Protein AF-A0A7X4IRM9-F1 (afdb_monomer)

Solvent-accessible surface area (backbone atoms only — not comparable to full-atom values): 6002 Å² total; per-residue (Å²): 134,84,73,72,76,78,58,85,59,61,39,81,56,55,72,69,47,94,50,91,62,45,58,67,56,44,45,50,46,35,52,52,52,26,62,77,68,71,47,59,66,88,40,68,79,58,32,61,70,35,67,47,43,49,51,51,50,51,64,66,32,76,86,49,90,52,72,73,48,51,58,53,52,49,52,48,50,52,52,41,45,53,43,54,74,74,67,53,81,84,48,93,67,84,83,83,129

Structure (mmCIF, N/CA/C/O backbone):
data_AF-A0A7X4IRM9-F1
#
_entry.id   AF-A0A7X4IRM9-F1
#
loop_
_atom_site.group_PDB
_atom_site.id
_atom_site.type_symbol
_atom_site.label_atom_id
_atom_site.label_alt_id
_atom_site.label_comp_id
_atom_site.label_asym_id
_atom_site.label_entity_id
_atom_site.label_seq_id
_atom_site.pdbx_PDB_ins_code
_atom_site.Cartn_x
_atom_site.Cartn_y
_atom_site.Cartn_z
_atom_site.occupancy
_atom_site.B_iso_or_equiv
_atom_site.auth_seq_id
_atom_site.auth_comp_id
_atom_site.auth_asym_id
_atom_site.auth_atom_id
_atom_site.pdbx_PDB_model_num
ATOM 1 N N . MET A 1 1 ? -17.377 -21.145 -24.614 1.00 36.88 1 MET A N 1
ATOM 2 C CA . MET A 1 1 ? -15.938 -21.369 -24.863 1.00 36.88 1 MET A CA 1
ATOM 3 C C . MET A 1 1 ? -15.183 -20.268 -24.135 1.00 36.88 1 MET A C 1
ATOM 5 O O . MET A 1 1 ? -15.227 -19.118 -24.551 1.00 36.88 1 MET A O 1
ATOM 9 N N . ALA A 1 2 ? -14.647 -20.617 -22.966 1.00 46.72 2 ALA A N 1
ATOM 10 C CA . ALA A 1 2 ? -14.023 -19.731 -21.989 1.00 46.72 2 ALA A CA 1
ATOM 11 C C . ALA A 1 2 ? -12.609 -19.325 -22.438 1.00 46.72 2 ALA A C 1
ATOM 13 O O . ALA A 1 2 ? -11.616 -19.861 -21.968 1.00 46.72 2 ALA A O 1
ATOM 14 N N . VAL A 1 3 ? -12.523 -18.412 -23.408 1.00 45.44 3 VAL A N 1
ATOM 15 C CA . VAL A 1 3 ? -11.244 -17.825 -23.863 1.00 45.44 3 VAL A CA 1
ATOM 16 C C . VAL A 1 3 ? -10.888 -16.552 -23.084 1.00 45.44 3 VAL A C 1
ATOM 18 O O . VAL A 1 3 ? -9.749 -16.098 -23.120 1.00 45.44 3 VAL A O 1
ATOM 21 N N . HIS A 1 4 ? -11.841 -15.974 -22.352 1.00 44.25 4 HIS A N 1
ATOM 22 C CA . HIS A 1 4 ? -11.643 -14.693 -21.670 1.00 44.25 4 HIS A CA 1
ATOM 23 C C . HIS A 1 4 ? -11.209 -14.813 -20.204 1.00 44.25 4 HIS A C 1
ATOM 25 O O . HIS A 1 4 ? -10.729 -13.824 -19.667 1.00 44.25 4 HIS A O 1
ATOM 31 N N . ASP A 1 5 ? -11.302 -16.005 -19.605 1.00 45.06 5 ASP A N 1
ATOM 32 C CA . ASP A 1 5 ? -10.900 -16.270 -18.209 1.00 45.06 5 ASP A CA 1
ATOM 33 C C . ASP A 1 5 ? -9.392 -16.523 -18.043 1.00 45.06 5 ASP A C 1
ATOM 35 O O . ASP A 1 5 ? -8.855 -16.426 -16.948 1.00 45.06 5 ASP A O 1
ATOM 39 N N . ALA A 1 6 ? -8.681 -16.843 -19.130 1.00 43.97 6 ALA A N 1
ATOM 40 C CA . ALA A 1 6 ? -7.262 -17.211 -19.076 1.00 43.97 6 ALA A CA 1
ATOM 41 C C . ALA A 1 6 ? -6.299 -16.021 -19.229 1.00 43.97 6 ALA A C 1
ATOM 43 O O . ALA A 1 6 ? -5.085 -16.195 -19.155 1.00 43.97 6 ALA A O 1
ATOM 44 N N . TYR A 1 7 ? -6.820 -14.810 -19.444 1.00 44.12 7 TYR A N 1
ATOM 45 C CA . TYR A 1 7 ? -6.019 -13.595 -19.368 1.00 44.12 7 TYR A CA 1
ATOM 46 C C . TYR A 1 7 ? -6.274 -12.963 -18.005 1.00 44.12 7 TYR A C 1
ATOM 48 O O . TYR A 1 7 ? -7.187 -12.152 -17.862 1.00 44.12 7 TYR A O 1
ATOM 56 N N . ALA A 1 8 ? -5.463 -13.335 -17.014 1.00 50.81 8 ALA A N 1
ATOM 57 C CA . ALA A 1 8 ? -5.261 -12.514 -15.828 1.00 50.81 8 ALA A CA 1
ATOM 58 C C . ALA A 1 8 ? -4.758 -11.148 -16.323 1.00 50.81 8 ALA A C 1
ATOM 60 O O . ALA A 1 8 ? -3.616 -10.995 -16.756 1.00 50.81 8 ALA A O 1
ATOM 61 N N . ARG A 1 9 ? -5.681 -10.193 -16.452 1.00 59.78 9 ARG A N 1
ATOM 62 C CA . ARG A 1 9 ? -5.408 -8.881 -17.035 1.00 59.78 9 ARG A CA 1
ATOM 63 C C . ARG A 1 9 ? -4.954 -7.972 -15.914 1.00 59.78 9 ARG A C 1
ATOM 65 O O . ARG A 1 9 ? -5.784 -7.511 -15.138 1.00 59.78 9 ARG A O 1
ATOM 72 N N . PHE A 1 10 ? -3.647 -7.742 -15.879 1.00 55.78 10 PHE A N 1
ATOM 73 C CA . PHE A 1 10 ? -3.015 -6.795 -14.977 1.00 55.78 10 PHE A CA 1
ATOM 74 C C . PHE A 1 10 ? -3.654 -5.407 -15.110 1.00 55.78 10 PHE A C 1
ATOM 76 O O . PHE A 1 10 ? -3.820 -4.875 -16.213 1.00 55.78 10 PHE A O 1
ATOM 83 N N . THR A 1 11 ? -4.019 -4.817 -13.983 1.00 61.50 11 THR A N 1
ATOM 84 C CA . THR A 1 11 ? -4.447 -3.429 -13.877 1.00 61.50 11 THR A CA 1
ATOM 85 C C . THR A 1 11 ? -3.289 -2.483 -14.192 1.00 61.50 11 THR A C 1
ATOM 87 O O . THR A 1 11 ? -2.124 -2.873 -14.092 1.00 61.50 11 THR A O 1
ATOM 90 N N . PRO A 1 12 ? -3.567 -1.215 -14.550 1.00 61.53 12 PRO A N 1
ATOM 91 C CA . PRO A 1 12 ? -2.513 -0.230 -14.791 1.00 61.53 12 PRO A CA 1
ATOM 92 C C . PRO A 1 12 ? -1.499 -0.112 -13.645 1.00 61.53 12 PRO A C 1
ATOM 94 O O . PRO A 1 12 ? -0.336 0.175 -13.902 1.00 61.53 12 PRO A O 1
ATOM 97 N N . TYR A 1 13 ? -1.928 -0.361 -12.405 1.00 63.38 13 TYR A N 1
ATOM 98 C CA . TYR A 1 13 ? -1.056 -0.358 -11.233 1.00 63.38 13 TYR A CA 1
ATOM 99 C C . TYR A 1 13 ? -0.164 -1.597 -11.171 1.00 63.38 13 TYR A C 1
ATOM 101 O O . TYR A 1 13 ? 1.012 -1.488 -10.853 1.00 63.38 13 TYR A O 1
ATOM 109 N N . GLU A 1 14 ? -0.701 -2.763 -11.527 1.00 63.88 14 GLU A N 1
ATOM 110 C CA . GLU A 1 14 ? 0.053 -4.019 -11.540 1.00 63.88 14 GLU A CA 1
ATOM 111 C C . GLU A 1 14 ? 1.122 -4.060 -12.642 1.00 63.88 14 GLU A C 1
ATOM 113 O O . GLU A 1 14 ? 2.093 -4.795 -12.515 1.00 63.88 14 GLU A O 1
ATOM 118 N N . LEU A 1 15 ? 1.006 -3.231 -13.688 1.00 65.69 15 LEU A N 1
ATOM 119 C CA . LEU A 1 15 ? 2.072 -3.047 -14.686 1.00 65.69 15 LEU A CA 1
ATOM 120 C C . LEU A 1 15 ? 3.337 -2.386 -14.120 1.00 65.69 15 LEU A C 1
ATOM 122 O O . LEU A 1 15 ? 4.382 -2.457 -14.764 1.00 65.69 15 LEU A O 1
ATOM 126 N N . LEU A 1 16 ? 3.220 -1.705 -12.979 1.00 71.19 16 LEU A N 1
ATOM 127 C CA . LEU A 1 16 ? 4.316 -1.005 -12.308 1.00 71.1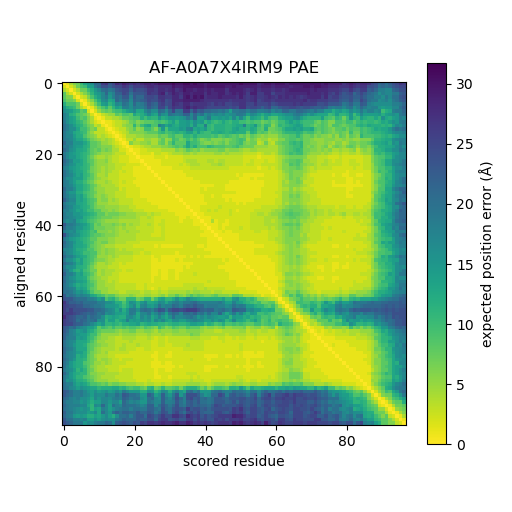9 16 LEU A CA 1
ATOM 128 C C . LEU A 1 16 ? 4.871 -1.806 -11.124 1.00 71.19 16 LEU A C 1
ATOM 130 O O . LEU A 1 16 ? 5.789 -1.339 -10.457 1.00 71.19 16 LEU A O 1
ATOM 134 N N . LEU A 1 17 ? 4.310 -2.985 -10.845 1.00 75.25 17 LEU A N 1
ATOM 135 C CA . LEU A 1 17 ? 4.814 -3.873 -9.807 1.00 75.25 17 LEU A CA 1
ATOM 136 C C . LEU A 1 17 ? 5.958 -4.730 -10.365 1.00 75.25 17 LEU A C 1
ATOM 138 O O . LEU A 1 17 ? 5.909 -5.122 -11.534 1.00 75.25 17 LEU A O 1
ATOM 142 N N . PRO A 1 18 ? 6.978 -5.027 -9.545 1.00 72.81 18 PRO A N 1
ATOM 143 C CA . PRO A 1 18 ? 8.197 -5.681 -10.012 1.00 72.81 18 PRO A CA 1
ATOM 144 C C . PRO A 1 18 ? 7.943 -7.117 -10.483 1.00 72.81 18 PRO A C 1
ATOM 146 O O . PRO A 1 18 ? 8.547 -7.569 -11.457 1.00 72.81 18 PRO A O 1
ATOM 149 N N . ASP A 1 19 ? 7.023 -7.829 -9.828 1.00 80.19 19 ASP A N 1
ATOM 150 C CA . ASP A 1 19 ? 6.683 -9.207 -10.155 1.00 80.19 19 ASP A CA 1
ATOM 151 C C . ASP A 1 19 ? 5.215 -9.555 -9.805 1.00 80.19 19 ASP A C 1
ATOM 153 O O . ASP A 1 19 ? 4.574 -8.835 -9.032 1.00 80.19 19 ASP A O 1
ATOM 157 N N . PRO A 1 20 ? 4.650 -10.643 -10.372 1.00 76.62 20 PRO A N 1
ATOM 158 C CA . PRO A 1 20 ? 3.260 -11.045 -10.132 1.00 76.62 20 PRO A CA 1
ATOM 159 C C . PRO A 1 20 ? 2.939 -11.508 -8.703 1.00 76.62 20 PRO A C 1
ATOM 161 O O . PRO A 1 20 ? 1.770 -11.483 -8.329 1.00 76.62 20 PRO A O 1
ATOM 164 N N . ASP A 1 21 ? 3.936 -11.928 -7.919 1.00 83.69 21 ASP A N 1
ATOM 165 C CA . ASP A 1 21 ? 3.763 -12.386 -6.533 1.00 83.69 21 ASP A CA 1
ATOM 166 C C . ASP A 1 21 ? 3.840 -11.214 -5.534 1.00 83.69 21 ASP A C 1
ATOM 168 O O . ASP A 1 21 ? 3.470 -11.355 -4.362 1.00 83.69 21 ASP A O 1
ATOM 172 N N . PHE A 1 22 ? 4.297 -10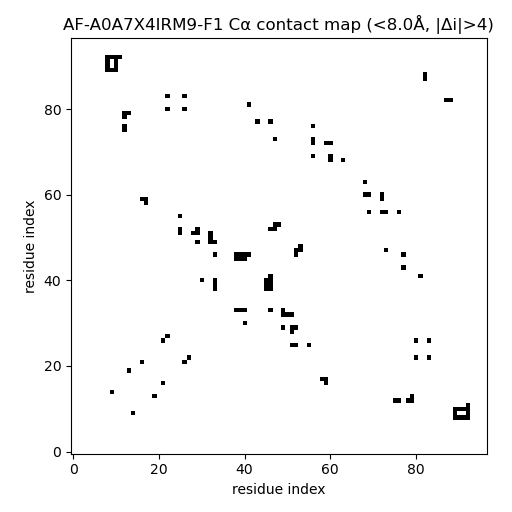.040 -5.986 1.00 86.06 22 PHE A N 1
ATOM 173 C CA . PHE A 1 22 ? 4.408 -8.829 -5.179 1.00 86.06 22 PHE A CA 1
ATOM 174 C C . PHE A 1 22 ? 3.100 -8.461 -4.458 1.00 86.06 22 PHE A C 1
ATOM 176 O O . PHE A 1 22 ? 3.169 -8.231 -3.247 1.00 86.06 22 PHE A O 1
ATOM 183 N N . PRO A 1 23 ? 1.912 -8.420 -5.106 1.00 85.75 23 PRO A N 1
ATOM 184 C CA . PRO A 1 23 ? 0.659 -8.106 -4.422 1.00 8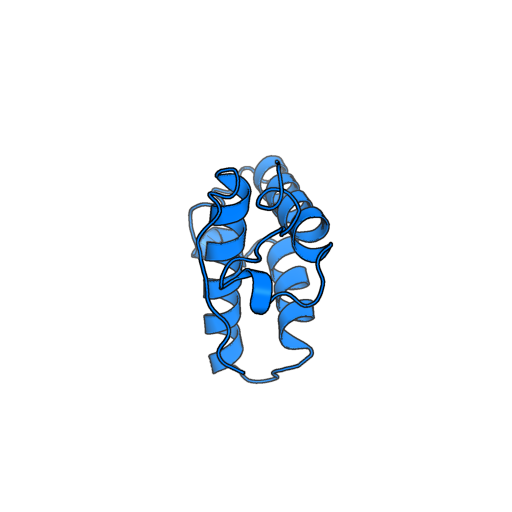5.75 23 PRO A CA 1
ATOM 185 C C . PRO A 1 23 ? 0.385 -9.037 -3.242 1.00 85.75 23 PRO A C 1
ATOM 187 O O . PRO A 1 23 ? 0.208 -8.578 -2.115 1.00 85.75 23 PRO A O 1
ATOM 190 N N . ASP A 1 24 ? 0.408 -10.347 -3.476 1.00 86.88 24 ASP A N 1
ATOM 191 C CA . ASP A 1 24 ? 0.037 -11.328 -2.459 1.00 86.88 24 ASP A CA 1
ATOM 192 C C . ASP A 1 24 ? 1.037 -11.342 -1.301 1.00 86.88 24 ASP A C 1
ATOM 194 O O . ASP A 1 24 ? 0.638 -11.466 -0.141 1.00 86.88 24 ASP A O 1
ATOM 198 N N . ARG A 1 25 ? 2.329 -11.138 -1.579 1.00 91.75 25 ARG A N 1
ATOM 199 C CA . ARG A 1 25 ? 3.370 -11.035 -0.550 1.00 91.75 25 ARG A CA 1
ATOM 200 C C . ARG A 1 25 ? 3.262 -9.728 0.241 1.00 91.75 25 ARG A C 1
ATOM 202 O O . ARG A 1 25 ? 3.151 -9.749 1.469 1.00 91.75 25 ARG A O 1
ATOM 209 N N . CYS A 1 26 ? 3.306 -8.591 -0.448 1.00 92.38 26 CYS A N 1
ATOM 210 C CA . CYS A 1 26 ? 3.433 -7.273 0.167 1.00 92.38 26 CYS A CA 1
ATOM 211 C C . CYS A 1 26 ? 2.103 -6.779 0.746 1.00 92.38 26 CYS A C 1
ATOM 213 O O . CYS A 1 26 ? 2.071 -6.314 1.885 1.00 92.38 26 CYS A O 1
ATOM 215 N N . PHE A 1 27 ? 0.985 -6.917 0.029 1.00 92.88 27 PHE A N 1
ATOM 216 C CA . PHE A 1 27 ? -0.315 -6.423 0.500 1.00 92.88 27 PHE A CA 1
ATOM 217 C C . PHE A 1 27 ? -0.878 -7.257 1.652 1.00 92.88 27 PHE A C 1
ATOM 219 O O . PHE A 1 27 ? -1.500 -6.698 2.563 1.00 92.88 27 PHE A O 1
ATOM 226 N N . THR A 1 28 ? -0.591 -8.561 1.688 1.00 93.50 28 THR A N 1
ATOM 227 C CA . THR A 1 28 ? -0.892 -9.393 2.863 1.00 93.50 28 THR A CA 1
ATOM 228 C C . THR A 1 28 ? -0.081 -8.942 4.077 1.00 93.50 28 THR A C 1
ATOM 230 O O . THR A 1 28 ? -0.648 -8.775 5.157 1.00 93.50 28 THR A O 1
ATOM 233 N N . ALA A 1 29 ? 1.222 -8.678 3.913 1.00 95.31 29 ALA A N 1
ATOM 234 C CA . ALA A 1 29 ? 2.072 -8.186 4.999 1.00 95.31 29 ALA A CA 1
ATOM 235 C C . ALA A 1 29 ? 1.610 -6.816 5.528 1.00 95.31 29 ALA A C 1
ATOM 237 O O . ALA A 1 29 ? 1.527 -6.624 6.739 1.00 95.31 29 ALA A O 1
ATOM 238 N N . ILE A 1 30 ? 1.238 -5.899 4.631 1.00 95.56 30 ILE A N 1
ATOM 239 C CA . ILE A 1 30 ? 0.697 -4.578 4.981 1.00 95.56 30 ILE A CA 1
ATOM 240 C C . ILE A 1 30 ? -0.621 -4.707 5.748 1.00 95.56 30 ILE A C 1
ATOM 242 O O . ILE A 1 30 ? -0.801 -4.050 6.772 1.00 95.56 30 ILE A O 1
ATOM 246 N N . THR A 1 31 ? -1.534 -5.567 5.284 1.00 94.94 31 THR A N 1
ATOM 247 C CA . THR A 1 31 ? -2.821 -5.802 5.959 1.00 94.94 31 THR A CA 1
ATOM 248 C C . THR A 1 31 ? -2.603 -6.336 7.366 1.00 94.94 31 THR A C 1
ATOM 250 O O . THR A 1 31 ? -3.152 -5.791 8.321 1.00 94.94 31 THR A O 1
ATOM 253 N N . ARG A 1 32 ? -1.733 -7.339 7.501 1.00 96.56 32 ARG A N 1
ATOM 254 C CA . ARG A 1 32 ? -1.384 -7.926 8.790 1.00 96.56 32 ARG A CA 1
ATOM 255 C C . ARG A 1 32 ? -0.780 -6.895 9.743 1.00 96.56 32 ARG A C 1
ATOM 257 O O . ARG A 1 32 ? -1.209 -6.809 10.887 1.00 96.56 32 ARG A O 1
ATOM 264 N N . GLU A 1 33 ? 0.184 -6.098 9.282 1.00 97.62 33 GLU A N 1
ATOM 265 C CA . GLU A 1 33 ? 0.810 -5.075 10.124 1.00 97.62 33 GLU A CA 1
ATOM 266 C C . GLU A 1 33 ? -0.202 -4.000 10.554 1.00 97.62 33 GLU A C 1
ATOM 268 O O . GLU A 1 33 ? -0.221 -3.595 11.717 1.00 97.62 33 GLU A O 1
ATOM 273 N N . ALA A 1 34 ? -1.061 -3.545 9.637 1.00 95.75 34 ALA A N 1
ATOM 274 C CA . ALA A 1 34 ? -2.093 -2.559 9.942 1.00 95.75 34 ALA A CA 1
ATOM 275 C C . ALA A 1 34 ? -3.075 -3.075 11.007 1.00 95.75 34 ALA A C 1
ATOM 277 O O . ALA A 1 34 ? -3.402 -2.347 11.944 1.00 95.75 34 ALA A O 1
ATOM 278 N N . GLU A 1 35 ? -3.495 -4.338 10.899 1.00 95.94 35 GLU A N 1
ATOM 279 C CA . GLU A 1 35 ? -4.366 -4.998 11.875 1.00 95.94 35 GLU A CA 1
ATOM 280 C C . GLU A 1 35 ? -3.680 -5.170 13.236 1.00 95.94 35 GLU A C 1
ATOM 282 O O . GLU A 1 35 ? -4.246 -4.782 14.258 1.00 95.94 35 GLU A O 1
ATOM 287 N N . GLU A 1 36 ? -2.442 -5.676 13.261 1.00 96.94 36 GLU A N 1
ATOM 288 C CA . GLU A 1 36 ? -1.658 -5.868 14.490 1.00 96.94 36 GLU A CA 1
ATOM 289 C C . GLU A 1 36 ? -1.412 -4.544 15.235 1.00 96.94 36 GLU A C 1
ATOM 291 O O . GLU A 1 36 ? -1.389 -4.513 16.467 1.00 96.94 36 GLU A O 1
ATOM 296 N N . ARG A 1 37 ? -1.253 -3.437 14.499 1.00 94.31 37 ARG A N 1
ATOM 297 C CA . ARG A 1 37 ? -0.996 -2.101 15.059 1.00 94.31 37 ARG A CA 1
ATOM 298 C C . ARG A 1 37 ? -2.260 -1.265 15.278 1.00 94.31 37 ARG A C 1
ATOM 300 O O . ARG A 1 37 ? -2.151 -0.166 15.821 1.00 94.31 37 ARG A O 1
ATOM 307 N N . GLY A 1 38 ? -3.433 -1.739 14.851 1.00 95.00 38 GLY A N 1
ATOM 308 C CA . GLY A 1 38 ? -4.681 -0.967 14.884 1.00 95.00 38 GLY A CA 1
ATOM 309 C C . GLY A 1 38 ? -4.630 0.317 14.044 1.00 95.00 38 GLY A C 1
ATOM 310 O O . GLY A 1 38 ? -5.247 1.318 14.407 1.00 95.00 38 GLY A O 1
ATOM 311 N N . VAL A 1 39 ? -3.855 0.316 12.957 1.00 94.94 39 VAL A N 1
ATOM 312 C CA . VAL A 1 39 ? -3.669 1.467 12.066 1.00 94.94 39 VAL A CA 1
ATOM 313 C C . VAL A 1 39 ? -4.722 1.448 10.962 1.00 94.94 39 VAL A C 1
ATOM 315 O O . VAL A 1 39 ? -4.925 0.436 10.293 1.00 94.94 39 VAL A O 1
ATOM 318 N N . ASP A 1 40 ? -5.359 2.595 10.724 1.00 92.25 40 ASP A N 1
ATOM 319 C CA . ASP A 1 40 ? -6.233 2.776 9.567 1.00 92.25 40 ASP A CA 1
ATOM 320 C C . ASP A 1 40 ? -5.406 2.880 8.278 1.00 92.25 40 ASP A C 1
ATOM 322 O O . ASP A 1 40 ? -4.863 3.936 7.944 1.00 92.25 40 ASP A O 1
ATOM 326 N N . ALA A 1 41 ? -5.332 1.772 7.540 1.00 91.50 41 ALA A N 1
ATOM 327 C CA . ALA A 1 41 ? -4.661 1.706 6.246 1.00 91.50 41 ALA A CA 1
ATOM 328 C C . ALA A 1 41 ? -5.335 2.570 5.161 1.00 91.50 41 ALA A C 1
ATOM 330 O O . ALA A 1 41 ? -4.715 2.807 4.134 1.00 91.50 41 ALA A O 1
ATOM 331 N N . GLY A 1 42 ? -6.569 3.051 5.368 1.00 92.25 42 GLY A N 1
ATOM 332 C CA . GLY A 1 42 ? -7.237 4.000 4.471 1.00 92.25 42 GLY A CA 1
ATOM 333 C C . GLY A 1 42 ? -6.741 5.440 4.609 1.00 92.25 42 GLY A C 1
ATOM 334 O O . GLY A 1 42 ? -7.026 6.268 3.743 1.00 92.25 42 GLY A O 1
ATOM 335 N N . ASN A 1 43 ? -5.983 5.752 5.664 1.00 92.56 43 ASN A N 1
ATOM 336 C CA . ASN A 1 43 ? -5.331 7.043 5.836 1.00 92.56 43 ASN A CA 1
ATOM 337 C C . ASN A 1 43 ? -3.932 7.009 5.188 1.00 92.56 43 ASN A C 1
ATOM 339 O O . ASN A 1 43 ? -3.043 6.350 5.732 1.00 92.56 43 ASN A O 1
ATOM 343 N N . PRO A 1 44 ? -3.674 7.763 4.101 1.00 90.38 44 PRO A N 1
ATOM 344 C CA . PRO A 1 44 ? -2.394 7.714 3.387 1.00 90.38 44 PRO A CA 1
ATOM 345 C C . PRO A 1 44 ? -1.177 8.034 4.266 1.00 90.38 44 PRO A C 1
ATOM 347 O O . PRO A 1 44 ? -0.120 7.420 4.121 1.00 90.38 44 PRO A O 1
ATOM 350 N N . ALA A 1 45 ? -1.325 8.969 5.210 1.00 90.50 45 ALA A N 1
ATOM 351 C CA . ALA A 1 45 ? -0.244 9.365 6.108 1.00 90.50 45 ALA A CA 1
ATOM 352 C C . ALA A 1 45 ? 0.065 8.286 7.156 1.00 90.50 45 ALA A C 1
ATOM 354 O O . ALA A 1 45 ? 1.213 8.136 7.561 1.00 90.50 45 ALA A O 1
ATOM 355 N N . ALA A 1 46 ? -0.938 7.522 7.591 1.00 91.75 46 ALA A N 1
ATOM 356 C CA . ALA A 1 46 ? -0.732 6.405 8.510 1.00 91.75 46 ALA A CA 1
ATOM 357 C C . ALA A 1 46 ? -0.233 5.152 7.770 1.00 91.75 46 ALA A C 1
ATOM 359 O O . ALA A 1 46 ? 0.653 4.456 8.261 1.00 91.75 46 ALA A O 1
ATOM 360 N N . TYR A 1 47 ? -0.749 4.921 6.562 1.00 93.50 47 TYR A N 1
ATOM 361 C CA . TYR A 1 47 ? -0.356 3.847 5.657 1.00 93.50 47 TYR A CA 1
ATOM 362 C C . TYR A 1 47 ? 1.136 3.892 5.325 1.00 93.50 47 TYR A C 1
ATOM 364 O O . TYR A 1 47 ? 1.842 2.907 5.526 1.00 93.50 47 TYR A O 1
ATOM 372 N N . VAL A 1 48 ? 1.648 5.049 4.885 1.00 93.00 48 VAL A N 1
ATOM 373 C CA . VAL A 1 48 ? 3.063 5.179 4.498 1.00 93.00 48 VAL A CA 1
ATOM 374 C C . VAL A 1 48 ? 4.017 4.911 5.667 1.00 93.00 48 VAL A C 1
ATOM 376 O O . VAL A 1 48 ? 5.153 4.515 5.449 1.00 93.00 48 VAL A O 1
ATOM 379 N N . MET A 1 49 ? 3.560 5.057 6.911 1.00 94.06 49 MET A N 1
ATOM 380 C CA . MET A 1 49 ? 4.365 4.824 8.115 1.00 94.06 49 MET A CA 1
ATOM 381 C C . MET A 1 49 ? 4.450 3.346 8.539 1.00 94.06 49 MET A C 1
ATOM 383 O O . MET A 1 49 ? 5.121 3.028 9.528 1.00 94.06 49 MET A O 1
ATOM 387 N N . LEU A 1 50 ? 3.767 2.435 7.841 1.00 96.12 50 LEU A N 1
ATOM 388 C CA . LEU A 1 50 ? 3.889 0.995 8.066 1.00 96.12 50 LEU A CA 1
ATOM 389 C C . LEU A 1 50 ? 5.235 0.486 7.531 1.00 96.12 50 LEU A C 1
ATOM 391 O O . LEU A 1 50 ? 5.673 0.861 6.441 1.00 96.12 50 LEU A O 1
ATOM 395 N N . GLY A 1 51 ? 5.895 -0.388 8.292 1.00 95.50 51 G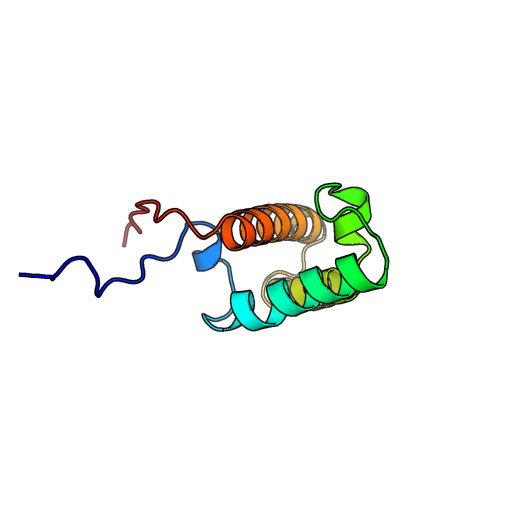LY A N 1
ATOM 396 C CA . GLY A 1 51 ? 7.199 -0.938 7.921 1.00 95.50 51 GLY A CA 1
ATOM 397 C C . GLY A 1 51 ? 7.132 -1.769 6.638 1.00 95.50 51 GLY A C 1
ATOM 398 O O . GLY A 1 51 ? 7.991 -1.632 5.768 1.00 95.50 51 GLY A O 1
ATOM 399 N N . ALA A 1 52 ? 6.072 -2.562 6.475 1.00 95.50 52 ALA A N 1
ATOM 400 C CA . ALA A 1 52 ? 5.801 -3.339 5.272 1.00 95.50 52 ALA A CA 1
ATOM 401 C C . ALA A 1 52 ? 5.607 -2.445 4.036 1.00 95.50 52 ALA A C 1
ATOM 403 O O . ALA A 1 52 ? 6.059 -2.800 2.949 1.00 95.50 52 ALA A O 1
ATOM 404 N N . VAL A 1 53 ? 5.011 -1.257 4.204 1.00 94.69 53 VAL A N 1
ATOM 405 C CA . VAL A 1 53 ? 4.879 -0.272 3.119 1.00 94.69 53 VAL A CA 1
ATOM 406 C C . VAL A 1 53 ? 6.243 0.303 2.743 1.00 94.69 53 VAL A C 1
ATOM 408 O O . VAL A 1 53 ? 6.560 0.394 1.561 1.00 94.69 53 VAL A O 1
ATOM 411 N N . GLN A 1 54 ? 7.086 0.638 3.721 1.00 92.69 54 GLN A N 1
ATOM 412 C CA . GLN A 1 54 ? 8.444 1.126 3.452 1.00 92.69 54 GLN A CA 1
ATOM 413 C C . GLN A 1 54 ? 9.323 0.072 2.756 1.00 92.69 54 GLN A C 1
ATOM 415 O O . GLN A 1 54 ? 10.087 0.412 1.850 1.00 92.69 54 GLN A O 1
ATOM 420 N N . GLY A 1 55 ? 9.184 -1.205 3.127 1.00 92.12 55 GLY A N 1
ATOM 421 C CA . GLY A 1 55 ? 9.846 -2.316 2.438 1.00 92.12 55 GLY A CA 1
ATOM 422 C C . GLY A 1 55 ? 9.389 -2.445 0.983 1.00 92.12 55 GLY A C 1
ATOM 423 O O . GLY A 1 55 ? 10.219 -2.435 0.079 1.00 92.12 55 GLY A O 1
ATOM 424 N N . ALA A 1 56 ? 8.073 -2.453 0.755 1.00 91.19 56 ALA A N 1
ATOM 425 C CA . ALA A 1 56 ? 7.482 -2.504 -0.582 1.00 91.19 56 ALA A CA 1
ATOM 426 C C . ALA A 1 56 ? 7.893 -1.308 -1.464 1.00 91.19 56 ALA A C 1
ATOM 428 O O . ALA A 1 56 ? 8.161 -1.472 -2.650 1.00 91.19 56 ALA A O 1
ATOM 429 N N . LEU A 1 57 ? 7.989 -0.104 -0.889 1.00 89.06 57 LEU A N 1
ATOM 430 C CA . LEU A 1 57 ? 8.478 1.083 -1.593 1.00 89.06 57 LEU A CA 1
ATOM 431 C C . LEU A 1 57 ? 9.958 1.009 -1.936 1.00 89.06 57 LEU A C 1
ATOM 433 O O . LEU A 1 57 ? 10.362 1.558 -2.953 1.00 89.06 57 LEU A O 1
ATOM 437 N N . THR A 1 58 ? 10.767 0.383 -1.085 1.00 87.38 58 THR A N 1
ATOM 438 C CA . THR A 1 58 ? 12.190 0.195 -1.376 1.00 87.38 58 THR A CA 1
ATOM 439 C C . THR A 1 58 ? 12.342 -0.697 -2.598 1.00 87.38 58 THR A C 1
ATOM 441 O O . THR A 1 58 ? 13.011 -0.293 -3.539 1.00 87.38 58 THR A O 1
ATOM 444 N N . GLU A 1 59 ? 11.629 -1.824 -2.619 1.00 86.19 59 GLU A N 1
ATOM 445 C CA . GLU A 1 59 ? 11.610 -2.764 -3.743 1.00 86.19 59 GLU A CA 1
ATOM 446 C C . GLU A 1 59 ? 11.098 -2.115 -5.043 1.00 86.19 59 GLU A C 1
ATOM 448 O O . GLU A 1 59 ? 11.722 -2.253 -6.088 1.00 86.19 59 GLU A O 1
ATOM 453 N N . LEU A 1 60 ? 10.022 -1.319 -4.978 1.00 81.38 60 LEU A N 1
ATOM 454 C CA . LEU A 1 60 ? 9.500 -0.582 -6.141 1.00 81.38 60 LEU A CA 1
ATOM 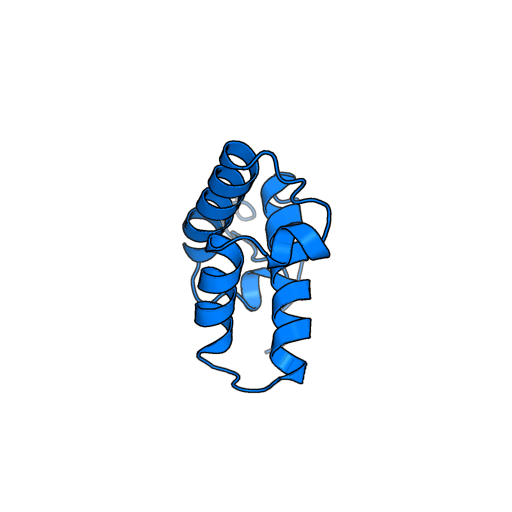455 C C . LEU A 1 60 ? 10.480 0.451 -6.710 1.00 81.38 60 LEU A C 1
ATOM 457 O O . LEU A 1 60 ? 10.414 0.781 -7.890 1.00 81.38 60 LEU A O 1
ATOM 461 N N . ARG A 1 61 ? 11.357 1.000 -5.867 1.00 76.81 61 ARG A N 1
ATOM 462 C CA . ARG A 1 61 ? 12.287 2.075 -6.232 1.00 76.81 61 ARG A CA 1
ATOM 463 C C . ARG A 1 61 ? 13.646 1.569 -6.693 1.00 76.81 61 ARG A C 1
ATOM 465 O O . ARG A 1 61 ? 14.463 2.404 -7.077 1.00 76.81 61 ARG A O 1
ATOM 472 N N . GLU A 1 62 ? 13.908 0.260 -6.658 1.00 68.25 62 GLU A N 1
ATOM 473 C CA . GLU A 1 62 ? 15.207 -0.286 -7.079 1.00 68.25 62 GLU A CA 1
ATOM 474 C C . GLU A 1 62 ? 15.551 0.066 -8.547 1.00 68.25 62 GLU A C 1
ATOM 476 O O . GLU A 1 62 ? 16.734 0.108 -8.880 1.00 68.25 62 GLU A O 1
ATOM 481 N N . ASP A 1 63 ? 14.565 0.475 -9.365 1.00 58.09 63 ASP A N 1
ATOM 482 C CA . ASP A 1 63 ? 14.746 0.973 -10.742 1.00 58.09 63 ASP A CA 1
ATOM 483 C C . ASP A 1 63 ? 14.649 2.515 -10.930 1.00 58.09 63 ASP A C 1
ATOM 485 O O . ASP A 1 63 ? 14.992 3.013 -12.005 1.00 58.09 63 ASP A O 1
ATOM 489 N N . ASP A 1 64 ? 14.231 3.308 -9.927 1.00 57.91 64 ASP A N 1
ATOM 490 C CA . ASP A 1 64 ? 14.017 4.767 -10.071 1.00 57.91 64 ASP A CA 1
ATOM 491 C C . ASP A 1 64 ? 14.364 5.563 -8.790 1.00 57.91 64 ASP A C 1
ATOM 493 O O . ASP A 1 64 ? 13.552 5.772 -7.881 1.00 57.91 64 ASP A O 1
ATOM 497 N N . ALA A 1 65 ? 15.613 6.035 -8.717 1.00 52.47 65 ALA A N 1
ATOM 498 C CA . ALA A 1 65 ? 16.234 6.610 -7.517 1.00 52.47 65 ALA A CA 1
ATOM 499 C C . ALA A 1 65 ? 15.893 8.096 -7.222 1.00 52.47 65 ALA A C 1
ATOM 501 O O . ALA A 1 65 ? 16.613 8.760 -6.469 1.00 52.47 65 ALA A O 1
ATOM 502 N N . GLY A 1 66 ? 14.819 8.648 -7.796 1.00 57.25 66 GLY A N 1
ATOM 503 C CA . GLY A 1 66 ? 14.355 10.018 -7.538 1.00 57.25 66 GLY A CA 1
ATOM 504 C C . GLY A 1 66 ? 13.659 10.228 -6.177 1.00 57.25 66 GLY A C 1
ATOM 505 O O . GLY A 1 66 ? 13.165 9.301 -5.540 1.00 57.25 66 GLY A O 1
ATOM 506 N N . ALA A 1 67 ? 13.611 11.479 -5.702 1.00 53.84 67 ALA A N 1
ATOM 507 C CA . ALA A 1 67 ? 12.790 11.866 -4.542 1.00 53.84 67 ALA A CA 1
ATOM 508 C C . ALA A 1 67 ? 11.346 12.208 -4.948 1.00 53.84 67 ALA A C 1
ATOM 510 O O . ALA A 1 67 ? 10.418 11.861 -4.222 1.00 53.84 67 ALA A O 1
ATOM 511 N N . GLU A 1 68 ? 11.154 12.835 -6.117 1.00 56.81 68 GLU A N 1
ATOM 512 C CA . GLU A 1 68 ? 9.819 13.017 -6.709 1.00 56.81 68 GLU A CA 1
ATOM 513 C C . GLU A 1 68 ? 9.174 11.662 -7.015 1.00 56.81 68 GLU A C 1
ATOM 515 O O . GLU A 1 68 ? 8.017 11.443 -6.665 1.00 56.81 68 GLU A O 1
ATOM 520 N N . SER A 1 69 ? 9.968 10.701 -7.502 1.00 65.50 69 SER A N 1
ATOM 521 C CA . SER A 1 69 ? 9.489 9.340 -7.728 1.00 65.50 69 SER A CA 1
ATOM 522 C C . SER A 1 69 ? 8.996 8.689 -6.428 1.00 65.50 69 SER A C 1
ATOM 524 O O . SER A 1 69 ? 8.019 7.954 -6.453 1.00 65.50 69 SER A O 1
ATOM 526 N N . ALA A 1 70 ? 9.580 8.974 -5.259 1.00 69.56 70 ALA A N 1
ATOM 527 C CA . ALA A 1 70 ? 9.171 8.332 -4.005 1.00 69.56 70 ALA A CA 1
ATOM 528 C C . ALA A 1 70 ? 7.722 8.655 -3.588 1.00 69.56 70 ALA A C 1
ATOM 530 O O . ALA A 1 70 ? 7.030 7.781 -3.059 1.00 69.56 70 ALA A O 1
ATOM 531 N N . HIS A 1 71 ? 7.254 9.88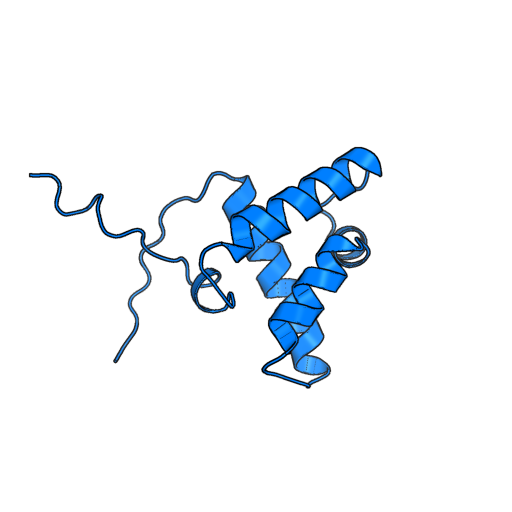6 -3.823 1.00 77.50 71 HIS A N 1
ATOM 532 C CA . HIS A 1 71 ? 5.867 10.262 -3.533 1.00 77.50 71 HIS A CA 1
ATOM 533 C C . HIS A 1 71 ? 4.894 9.595 -4.513 1.00 77.50 71 HIS A C 1
ATOM 535 O O . HIS A 1 71 ? 3.868 9.055 -4.093 1.00 77.50 71 HIS A O 1
ATOM 541 N N . ASP A 1 72 ? 5.263 9.552 -5.793 1.00 81.06 72 ASP A N 1
ATOM 542 C CA . ASP A 1 72 ? 4.468 8.910 -6.838 1.00 81.06 72 ASP A CA 1
ATOM 543 C C . ASP A 1 72 ? 4.354 7.396 -6.607 1.00 81.06 72 ASP A C 1
ATOM 545 O O . ASP A 1 72 ? 3.252 6.843 -6.652 1.00 81.06 72 ASP A O 1
ATOM 549 N N . HIS A 1 73 ? 5.457 6.730 -6.243 1.00 84.31 73 HIS A N 1
ATOM 550 C CA . HIS A 1 73 ? 5.466 5.311 -5.878 1.00 84.31 73 HIS A CA 1
ATOM 551 C C . HIS A 1 73 ? 4.584 5.031 -4.651 1.00 84.31 73 HIS A C 1
ATOM 553 O O . HIS A 1 73 ? 3.867 4.032 -4.632 1.00 84.31 73 HIS A O 1
ATOM 559 N N . ALA A 1 74 ? 4.569 5.921 -3.650 1.00 87.56 74 ALA A N 1
ATOM 560 C CA . ALA A 1 74 ? 3.674 5.801 -2.496 1.00 87.56 74 ALA A CA 1
ATOM 561 C C . ALA A 1 74 ? 2.196 5.917 -2.885 1.00 87.56 74 ALA A C 1
ATOM 563 O O . ALA A 1 74 ? 1.382 5.120 -2.416 1.00 87.56 74 ALA A O 1
ATOM 564 N N . GLY A 1 75 ? 1.855 6.853 -3.774 1.00 88.25 75 GLY A N 1
ATOM 565 C CA . GLY A 1 75 ? 0.502 6.987 -4.312 1.00 88.25 75 GLY A CA 1
ATOM 566 C C . GLY A 1 75 ? 0.064 5.759 -5.115 1.00 88.25 75 GLY A C 1
ATOM 567 O O . GLY A 1 75 ? -1.015 5.214 -4.878 1.00 88.25 75 GLY A O 1
ATOM 568 N N . ILE A 1 76 ? 0.917 5.277 -6.023 1.00 86.75 76 ILE A N 1
ATOM 569 C CA . ILE A 1 76 ? 0.663 4.074 -6.831 1.00 86.75 76 ILE A CA 1
ATOM 570 C C . ILE A 1 76 ? 0.450 2.859 -5.928 1.00 86.75 76 ILE A C 1
ATOM 572 O O . ILE A 1 76 ? -0.555 2.161 -6.071 1.00 86.75 76 ILE A O 1
ATOM 576 N N . LEU A 1 77 ? 1.352 2.637 -4.970 1.00 90.62 77 LEU A N 1
ATOM 577 C CA . LEU A 1 77 ? 1.287 1.507 -4.051 1.00 90.62 77 LEU A CA 1
ATOM 578 C C . LEU A 1 77 ? 0.026 1.559 -3.176 1.00 90.62 77 LEU A C 1
ATOM 580 O O . LEU A 1 77 ? -0.616 0.531 -2.974 1.00 90.62 77 LEU A O 1
ATOM 584 N N . PHE A 1 78 ? -0.356 2.745 -2.689 1.00 92.25 78 PHE A N 1
ATOM 585 C CA . PHE A 1 78 ? -1.590 2.948 -1.926 1.00 92.25 78 PHE A CA 1
ATOM 586 C C . PHE A 1 78 ? -2.827 2.554 -2.744 1.00 92.25 78 PHE A C 1
ATOM 588 O O . PHE A 1 78 ? -3.665 1.773 -2.288 1.00 92.25 78 PHE A O 1
ATOM 595 N N . HIS A 1 79 ? -2.935 3.037 -3.983 1.00 88.75 79 HIS A N 1
ATOM 596 C CA . HIS A 1 79 ? -4.068 2.706 -4.844 1.00 88.75 79 HIS A CA 1
ATOM 597 C C . HIS A 1 79 ? -4.095 1.228 -5.247 1.00 88.75 79 HIS A C 1
ATOM 599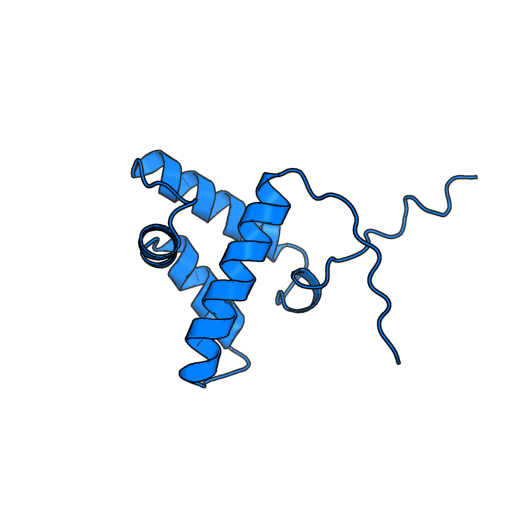 O O . HIS A 1 79 ? -5.167 0.622 -5.221 1.00 88.75 79 HIS A O 1
ATOM 605 N N . ALA A 1 80 ? -2.938 0.634 -5.551 1.00 88.69 80 ALA A N 1
ATOM 606 C CA . ALA A 1 80 ? -2.815 -0.788 -5.858 1.00 88.69 80 ALA A CA 1
ATOM 607 C C . ALA A 1 80 ? -3.282 -1.661 -4.682 1.00 88.69 80 ALA A C 1
ATOM 609 O O . ALA A 1 80 ? -4.111 -2.553 -4.864 1.00 88.69 80 ALA A O 1
ATOM 610 N N . TYR A 1 81 ? -2.822 -1.343 -3.467 1.00 90.94 81 TYR A N 1
ATOM 611 C CA . TYR A 1 81 ? -3.218 -2.025 -2.236 1.00 90.94 81 TYR A CA 1
ATOM 612 C C . TYR A 1 81 ? -4.736 -1.995 -2.025 1.00 90.94 81 TYR A C 1
ATOM 614 O O . TYR A 1 81 ? -5.363 -3.029 -1.789 1.00 90.94 81 TYR A O 1
ATOM 622 N N . HIS A 1 82 ? -5.354 -0.817 -2.141 1.00 90.94 82 HIS A N 1
ATOM 623 C CA . HIS A 1 82 ? -6.798 -0.683 -1.948 1.00 90.94 82 HIS A CA 1
ATOM 624 C C . HIS A 1 82 ? -7.606 -1.366 -3.048 1.00 90.94 82 HIS A C 1
ATOM 626 O O . HIS A 1 82 ? -8.661 -1.938 -2.769 1.00 90.94 82 HIS A O 1
ATOM 632 N N . PHE A 1 83 ? -7.111 -1.348 -4.281 1.00 85.56 83 PHE A N 1
ATOM 633 C CA . PHE A 1 83 ? -7.740 -2.056 -5.383 1.00 85.56 83 PHE A CA 1
ATOM 634 C C . PHE A 1 83 ? -7.711 -3.580 -5.172 1.00 85.56 83 PHE A C 1
ATOM 636 O O . PHE A 1 83 ? -8.748 -4.237 -5.298 1.00 85.56 83 PHE A O 1
ATOM 643 N N . TRP A 1 84 ? -6.558 -4.126 -4.771 1.00 86.44 84 TRP A N 1
ATOM 644 C CA . TRP A 1 84 ? -6.401 -5.536 -4.404 1.00 86.44 84 TRP A CA 1
ATOM 645 C C . TRP A 1 84 ? -7.319 -5.913 -3.230 1.00 86.44 84 TRP A C 1
ATOM 647 O O . TRP A 1 84 ? -8.088 -6.870 -3.326 1.00 86.44 84 TRP A O 1
ATOM 657 N N . ARG A 1 85 ? -7.346 -5.097 -2.165 1.00 86.56 85 ARG A N 1
ATOM 658 C CA . ARG A 1 85 ? -8.167 -5.335 -0.963 1.00 86.56 85 ARG A CA 1
ATOM 659 C C . ARG A 1 85 ? -9.672 -5.350 -1.248 1.00 86.56 85 ARG A C 1
ATOM 661 O O . ARG A 1 85 ? -10.414 -6.070 -0.584 1.00 86.56 85 ARG A O 1
ATOM 668 N N . CYS A 1 86 ? -10.134 -4.571 -2.222 1.00 84.19 86 CYS A N 1
ATOM 669 C CA . CYS A 1 86 ? -11.537 -4.541 -2.640 1.00 84.19 86 CYS A CA 1
ATOM 670 C C . CYS A 1 86 ? -11.944 -5.725 -3.540 1.00 84.19 86 CYS A C 1
ATOM 672 O O . CYS A 1 86 ? -13.083 -5.761 -4.004 1.00 84.19 86 CYS A O 1
ATOM 674 N N . GLY A 1 87 ? -11.052 -6.693 -3.783 1.00 72.19 87 GLY A N 1
ATOM 675 C CA . GLY A 1 87 ? -11.353 -7.903 -4.550 1.00 72.19 87 GLY A CA 1
ATOM 676 C C . GLY A 1 87 ? -11.130 -7.777 -6.058 1.00 72.19 87 GLY A C 1
ATOM 677 O O . GLY A 1 87 ? -11.701 -8.565 -6.803 1.00 72.19 87 GLY A O 1
ATOM 678 N N . GLY A 1 88 ? -10.324 -6.804 -6.507 1.00 58.00 88 GLY A N 1
ATOM 679 C CA . GLY A 1 88 ? -9.785 -6.755 -7.869 1.00 58.00 88 GLY A CA 1
ATOM 680 C C . GLY A 1 88 ? -10.841 -6.788 -8.979 1.00 58.00 88 GLY A C 1
ATOM 681 O O . GLY A 1 88 ? -11.013 -7.789 -9.670 1.00 58.00 88 GLY A O 1
ATOM 682 N N . GLY A 1 89 ? -11.557 -5.685 -9.198 1.00 51.22 89 GLY A N 1
ATOM 683 C CA . GLY A 1 89 ? -12.485 -5.586 -10.327 1.00 51.22 89 GLY A CA 1
ATOM 684 C C . GLY A 1 89 ? -11.736 -5.445 -11.653 1.00 51.22 89 GLY A C 1
ATOM 685 O O . GLY A 1 89 ? -11.362 -4.332 -11.999 1.00 51.22 89 GLY A O 1
ATOM 686 N N . VAL A 1 90 ? -11.531 -6.547 -12.386 1.00 52.78 90 VAL A N 1
ATOM 687 C CA . VAL A 1 90 ? -10.883 -6.608 -13.716 1.00 52.78 90 VAL A CA 1
ATOM 688 C C . VAL A 1 90 ? -11.186 -5.359 -14.559 1.00 52.78 90 VAL A C 1
ATOM 690 O O . VAL A 1 90 ? -12.288 -5.199 -15.086 1.00 52.78 90 VAL A O 1
ATOM 693 N N . VAL A 1 91 ? -10.199 -4.473 -14.712 1.00 48.50 91 VAL A N 1
ATOM 694 C CA . VAL A 1 91 ? -10.287 -3.278 -15.564 1.00 48.50 91 VAL A CA 1
ATOM 695 C C . VAL A 1 91 ? -9.453 -3.481 -16.825 1.00 48.50 91 VAL A C 1
ATOM 697 O O . VAL A 1 91 ? -8.297 -3.888 -16.778 1.00 48.50 91 VAL A O 1
ATOM 700 N N . LEU A 1 92 ? -10.063 -3.219 -17.983 1.00 46.16 92 LEU A N 1
ATOM 701 C CA . LEU A 1 92 ? -9.440 -3.363 -19.300 1.00 46.16 92 LEU A CA 1
ATOM 702 C C . LEU A 1 92 ? -8.409 -2.246 -19.531 1.00 46.16 92 LEU A C 1
ATOM 704 O O . LEU A 1 92 ? -8.794 -1.102 -19.758 1.00 46.16 92 LEU A O 1
ATOM 708 N N . ALA A 1 93 ? -7.116 -2.577 -19.548 1.00 45.97 93 ALA A N 1
ATOM 709 C CA . ALA A 1 93 ? -6.057 -1.667 -19.986 1.00 45.97 93 AL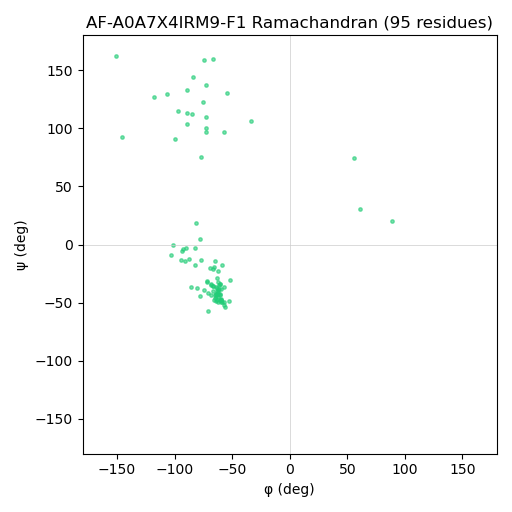A A CA 1
ATOM 710 C C . ALA A 1 93 ? -5.333 -2.229 -21.223 1.00 45.97 93 ALA A C 1
ATOM 712 O O . ALA A 1 93 ? -4.880 -3.372 -21.233 1.00 45.97 93 ALA A O 1
ATOM 713 N N . HIS A 1 94 ? -5.245 -1.433 -22.292 1.00 37.44 94 HIS A N 1
ATOM 714 C CA . HIS A 1 94 ? -4.580 -1.804 -23.544 1.00 37.44 94 HIS A CA 1
ATOM 715 C C . HIS A 1 94 ? -3.152 -1.239 -23.552 1.00 37.44 94 HIS A C 1
ATOM 717 O O . HIS A 1 94 ? -2.971 -0.023 -23.604 1.00 37.44 94 HIS A O 1
ATOM 723 N N . ARG A 1 95 ? -2.128 -2.103 -23.545 1.00 40.84 95 ARG A N 1
ATOM 724 C CA . ARG A 1 95 ? -0.731 -1.690 -23.774 1.00 40.84 95 ARG A CA 1
ATOM 725 C C . ARG A 1 95 ? -0.557 -1.421 -25.269 1.00 40.84 95 ARG A C 1
ATOM 727 O O . ARG A 1 95 ? -0.873 -2.287 -26.084 1.00 40.84 95 ARG A O 1
ATOM 734 N N . LYS A 1 96 ? -0.142 -0.215 -25.651 1.00 35.94 96 LYS A N 1
ATOM 735 C CA . LYS A 1 96 ? 0.218 0.093 -27.041 1.0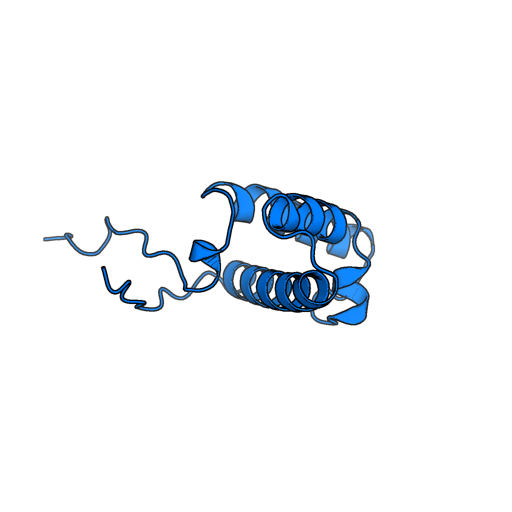0 35.94 96 LYS A CA 1
ATOM 736 C C . LYS A 1 96 ? 1.683 -0.315 -27.226 1.00 35.94 96 LYS A C 1
ATOM 738 O O . LYS A 1 96 ? 2.542 0.236 -26.544 1.00 35.94 96 LYS A O 1
ATOM 743 N N . THR A 1 97 ? 1.915 -1.342 -28.041 1.00 51.88 97 THR A N 1
ATOM 744 C CA . THR A 1 97 ? 3.236 -1.761 -28.546 1.00 51.88 97 THR A CA 1
ATOM 745 C C . THR A 1 97 ? 3.815 -0.733 -29.497 1.00 51.88 97 THR A C 1
ATOM 747 O O . THR A 1 97 ? 3.004 -0.163 -30.267 1.00 51.88 97 THR A O 1
#

pLDDT: mean 76.31, std 18.81, range [35.94, 97.62]

Mean predicted aligned error: 9.37 Å

Foldseek 3Di:
DPPPVPPPDDDPLSVLQPDPCLLVVLLVVLVVQCVVVVHDLLDLVRSCPGPSNVVRLVNSCPPPVDPVVSVVSSVSVSVSSVCVVVPNDDDDDDDDD

Radius of gyration: 14.45 Å; Cα contacts (8 Å, |Δi|>4): 70; chains: 1; bounding box: 32×34×44 Å

Sequence (97 aa):
MAVHDAYARFTPYELLLPDPDFPDRCFTAITREAEERGVDAGNPAAYVMLGAVQGALTELREDDAGAESAHDHAGILFHAYHFWRCGGGVVLAHRKT

Nearest PDB structures (foldseek):
  3q8x-assembly1_A  TM=3.213E-01  e=6.678E+00  Streptococcus pyogenes
  6jq1-assembly1_A  TM=2.607E-01  e=7.046E+00  Deinococcus geothermalis DSM 11300

Secondary structure (DSSP, 8-state):
---SSS-----TTGGGSSSTTHIIIIIHHHHHHHHHHT--TTSHHHHTTSHHHHHHHHHHTTT---HHHHHHHHHHHHHHHHHHHTT----------